Protein AF-A0A2V5LRL8-F1 (afdb_monomer_lite)

Sequence (124 aa):
MKSLVIRSIALTLLLPLVIVAAAPANKRKVKVTYYGYPGDPHATRNTRLGLGDHNNILNKDSVAVSSDLNGVFPFGSRVVINGSFLGFRHDTTDPKWRNTVAVYDPDGQWKEDFDGYIDATPKK

pLDDT: mean 71.57, std 18.63, range [38.69, 94.81]

Radius of gyration: 25.46 Å; chains: 1; bounding box: 66×51×74 Å

Structure (mmCIF, N/CA/C/O backbone):
data_AF-A0A2V5LRL8-F1
#
_entry.id   AF-A0A2V5LRL8-F1
#
loop_
_atom_site.group_PDB
_atom_site.id
_atom_site.type_symbol
_atom_site.label_atom_id
_atom_site.label_alt_id
_atom_site.label_comp_id
_atom_site.label_asym_id
_atom_site.label_entity_id
_atom_site.label_seq_id
_atom_site.pdbx_PDB_ins_code
_atom_site.Cartn_x
_atom_site.Cartn_y
_atom_site.Cartn_z
_atom_site.occupancy
_atom_site.B_iso_or_equiv
_atom_site.auth_seq_id
_atom_site.auth_comp_id
_atom_site.auth_asym_id
_atom_site.auth_atom_id
_atom_site.pdbx_PDB_model_num
ATOM 1 N N . MET A 1 1 ? -49.424 -37.929 57.224 1.00 41.41 1 MET A N 1
ATOM 2 C CA . MET A 1 1 ? -48.433 -37.852 56.123 1.00 41.41 1 MET A CA 1
ATOM 3 C C . MET A 1 1 ? -48.978 -36.813 55.142 1.00 41.41 1 MET A C 1
ATOM 5 O O . MET A 1 1 ? -50.067 -37.032 54.645 1.00 41.41 1 MET A O 1
ATOM 9 N N . LYS A 1 2 ? -48.536 -35.540 55.179 1.00 38.69 2 LYS A N 1
ATOM 10 C CA . LYS A 1 2 ? -47.487 -34.929 54.314 1.00 38.69 2 LYS A CA 1
ATOM 11 C C . LYS A 1 2 ? -47.619 -35.428 52.853 1.00 38.69 2 LYS A C 1
ATOM 13 O O . LYS A 1 2 ? -47.487 -36.625 52.670 1.00 38.69 2 LYS A O 1
ATOM 18 N N . SER A 1 3 ? -47.861 -34.637 51.806 1.00 40.00 3 SER A N 1
ATOM 19 C CA . SER A 1 3 ? -47.559 -33.223 51.568 1.00 40.00 3 SER A CA 1
ATOM 20 C C . SER A 1 3 ? -48.526 -32.560 50.569 1.00 40.00 3 SER A C 1
ATOM 22 O O . SER A 1 3 ? -49.093 -33.184 49.678 1.00 40.00 3 SER A O 1
ATOM 24 N N . LEU A 1 4 ? -48.650 -31.248 50.749 1.00 48.81 4 LEU A N 1
ATOM 25 C CA . LEU A 1 4 ? -49.148 -30.237 49.826 1.00 48.81 4 LEU A CA 1
ATOM 26 C C . LEU A 1 4 ? -47.999 -29.908 48.853 1.00 48.81 4 LEU A C 1
ATOM 28 O O . LEU A 1 4 ? -46.922 -29.545 49.329 1.00 48.81 4 LEU A O 1
ATOM 32 N N . VAL A 1 5 ? -48.184 -30.023 47.533 1.00 44.78 5 VAL A N 1
ATOM 33 C CA . VAL A 1 5 ? -47.189 -29.534 46.559 1.00 44.78 5 VAL A CA 1
ATOM 34 C C . VAL A 1 5 ? -47.711 -28.271 45.891 1.00 44.78 5 VAL A C 1
ATOM 36 O O . VAL A 1 5 ? -48.722 -28.247 45.194 1.00 44.78 5 VAL A O 1
ATOM 39 N N . ILE A 1 6 ? -46.987 -27.205 46.201 1.00 47.84 6 ILE A N 1
ATOM 40 C CA . ILE A 1 6 ? -47.161 -25.818 45.808 1.00 47.84 6 ILE A CA 1
ATOM 41 C C . ILE A 1 6 ? -46.500 -25.599 44.438 1.00 47.84 6 ILE A C 1
ATOM 43 O O . ILE A 1 6 ? -45.347 -25.959 44.245 1.00 47.84 6 ILE A O 1
ATOM 47 N N . ARG A 1 7 ? -47.269 -24.976 43.537 1.00 49.31 7 ARG A N 1
ATOM 48 C CA . ARG A 1 7 ? -46.920 -23.974 42.506 1.00 49.31 7 ARG A CA 1
ATOM 49 C C . ARG A 1 7 ? -45.567 -24.084 41.785 1.00 49.31 7 ARG A C 1
ATOM 51 O O . ARG A 1 7 ? -44.506 -23.932 42.376 1.00 49.31 7 ARG A O 1
ATOM 58 N N . SER A 1 8 ? -45.619 -24.053 40.456 1.00 44.34 8 SER A N 1
ATOM 59 C CA . SER A 1 8 ? -44.588 -23.394 39.645 1.00 44.34 8 SER A CA 1
ATOM 60 C C . SER A 1 8 ? -45.255 -22.703 38.458 1.00 44.34 8 SER A C 1
ATOM 62 O O . SER A 1 8 ? -45.739 -23.337 37.527 1.00 44.34 8 SER A O 1
ATOM 64 N N . ILE A 1 9 ? -45.348 -21.379 38.567 1.00 48.44 9 ILE A N 1
ATOM 65 C CA . ILE A 1 9 ? -45.795 -20.457 37.526 1.00 48.44 9 ILE A CA 1
ATOM 66 C C . ILE A 1 9 ? -44.645 -20.360 36.523 1.00 48.44 9 ILE A C 1
ATOM 68 O O . ILE A 1 9 ? -43.616 -19.760 36.822 1.00 48.44 9 ILE A O 1
ATOM 72 N N . ALA A 1 10 ? -44.800 -20.959 35.345 1.00 45.88 10 ALA A N 1
ATOM 73 C CA . ALA A 1 10 ? -43.885 -20.734 34.234 1.00 45.88 10 ALA A CA 1
ATOM 74 C C . ALA A 1 10 ? -44.279 -19.425 33.532 1.00 45.88 10 ALA A C 1
ATOM 76 O O . ALA A 1 10 ? -44.975 -19.429 32.520 1.00 45.88 10 ALA A O 1
ATOM 77 N N . LEU A 1 11 ? -43.873 -18.288 34.104 1.00 44.16 11 LEU A N 1
ATOM 78 C CA . LEU A 1 11 ? -43.955 -16.991 33.437 1.00 44.16 11 LEU A CA 1
ATOM 79 C C . LEU A 1 11 ? -42.767 -16.882 32.472 1.00 44.16 11 LEU A C 1
ATOM 81 O O . LEU A 1 11 ? -41.668 -16.495 32.859 1.00 44.16 11 LEU A O 1
ATOM 85 N N . THR A 1 12 ? -42.966 -17.281 31.219 1.00 56.81 12 THR A N 1
ATOM 86 C CA . THR A 1 12 ? -41.975 -17.099 30.153 1.00 56.81 12 THR A CA 1
ATOM 87 C C . THR A 1 12 ? -42.021 -15.640 29.695 1.00 56.81 12 THR A C 1
ATOM 89 O O . THR A 1 12 ? -42.880 -15.247 28.910 1.00 56.81 12 THR A O 1
ATOM 92 N N . LEU A 1 13 ? -41.115 -14.807 30.219 1.00 48.53 13 LEU A N 1
ATOM 93 C CA . LEU A 1 13 ? -40.862 -13.471 29.676 1.00 48.53 13 LEU A CA 1
ATOM 94 C C . LEU A 1 13 ? -40.264 -13.616 28.266 1.00 48.53 13 LEU A C 1
ATOM 96 O O . LEU A 1 13 ? -39.086 -13.940 28.117 1.00 48.53 13 LEU A O 1
ATOM 100 N N . LEU A 1 14 ? -41.062 -13.353 27.230 1.00 48.72 14 LEU A N 1
ATOM 101 C CA . LEU A 1 14 ? -40.541 -13.036 25.901 1.00 48.72 14 LEU A CA 1
ATOM 102 C C . LEU A 1 14 ? -39.976 -11.609 25.936 1.00 48.72 14 LEU A C 1
ATOM 104 O O . LEU A 1 14 ? -40.720 -10.633 25.865 1.00 48.72 14 LEU A O 1
ATOM 108 N N . LEU A 1 15 ? -38.654 -11.487 26.045 1.00 51.84 15 LEU A N 1
ATOM 109 C CA . LEU A 1 15 ? -37.949 -10.251 25.708 1.00 51.84 15 LEU A CA 1
ATOM 110 C C . LEU A 1 15 ? -37.783 -10.193 24.179 1.00 51.84 15 LEU A C 1
ATOM 112 O O . LEU A 1 15 ? -37.157 -11.098 23.621 1.00 51.84 15 LEU A O 1
ATOM 116 N N . PRO A 1 16 ? -38.264 -9.154 23.473 1.00 54.78 16 PRO A N 1
ATOM 117 C CA . PRO A 1 16 ? -37.834 -8.927 22.105 1.00 54.78 16 PRO A CA 1
ATOM 118 C C . PRO A 1 16 ? -36.406 -8.372 22.148 1.00 54.78 16 PRO A C 1
ATOM 120 O O . PRO A 1 16 ? -36.172 -7.223 22.524 1.00 54.78 16 PRO A O 1
ATOM 123 N N . LEU A 1 17 ? -35.436 -9.209 21.782 1.00 50.28 17 LEU A N 1
ATOM 124 C CA . LEU A 1 17 ? -34.059 -8.793 21.550 1.00 50.28 17 LEU A CA 1
ATOM 125 C C . LEU A 1 17 ? -34.028 -7.949 20.267 1.00 50.28 17 LEU A C 1
ATOM 127 O O . LEU A 1 17 ? -33.847 -8.466 19.167 1.00 50.28 17 LEU A O 1
ATOM 131 N N . VAL A 1 18 ? -34.254 -6.642 20.395 1.00 53.25 18 VAL A N 1
ATOM 132 C CA . VAL A 1 18 ? -34.042 -5.699 19.295 1.00 53.25 18 VAL A CA 1
ATOM 133 C C . VAL A 1 18 ? -32.534 -5.545 19.116 1.00 53.25 18 VAL A C 1
ATOM 135 O O . VAL A 1 18 ? -31.889 -4.727 19.768 1.00 53.25 18 VAL A O 1
ATOM 138 N N . ILE A 1 19 ? -31.956 -6.365 18.240 1.00 56.34 19 ILE A N 1
ATOM 139 C CA . ILE A 1 19 ? -30.596 -6.161 17.747 1.00 56.34 19 ILE A CA 1
ATOM 140 C C . ILE A 1 19 ? -30.667 -4.983 16.774 1.00 56.34 19 ILE A C 1
ATOM 142 O O . ILE A 1 19 ? -30.920 -5.151 15.583 1.00 56.34 19 ILE A O 1
ATOM 146 N N . VAL A 1 20 ? -30.473 -3.766 17.283 1.00 52.81 20 VAL A N 1
ATOM 147 C CA . VAL A 1 20 ? -30.149 -2.625 16.425 1.00 52.81 20 VAL A CA 1
ATOM 148 C C . VAL A 1 20 ? -28.742 -2.881 15.897 1.00 52.81 20 VAL A C 1
ATOM 150 O O . VAL A 1 20 ? -27.752 -2.627 16.581 1.00 52.81 20 VAL A O 1
ATOM 153 N N . ALA A 1 21 ? -28.643 -3.441 14.693 1.00 51.50 21 ALA A N 1
ATOM 154 C CA . ALA A 1 21 ? -27.387 -3.528 13.965 1.00 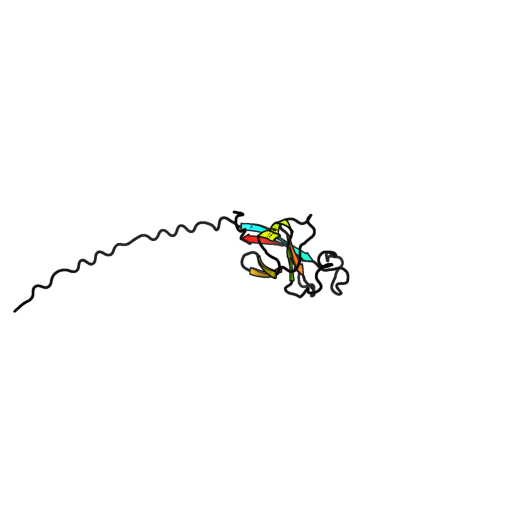51.50 21 ALA A CA 1
ATOM 155 C C . ALA A 1 21 ? -26.961 -2.103 13.579 1.00 51.50 21 ALA A C 1
ATOM 157 O O . ALA A 1 21 ? -27.326 -1.589 12.523 1.00 51.50 21 ALA A O 1
ATOM 158 N N . ALA A 1 22 ? -26.236 -1.431 14.475 1.00 50.91 22 ALA A N 1
ATOM 159 C CA . ALA A 1 22 ? -25.583 -0.170 14.167 1.00 50.91 22 ALA A CA 1
ATOM 160 C C . ALA A 1 22 ? -24.613 -0.405 12.997 1.00 50.91 22 ALA A C 1
ATOM 162 O O . ALA A 1 22 ? -23.754 -1.286 13.066 1.00 50.91 22 ALA A O 1
ATOM 163 N N . ALA A 1 23 ? -24.759 0.360 11.912 1.00 50.72 23 ALA A N 1
ATOM 164 C CA . ALA A 1 23 ? -23.791 0.351 10.819 1.00 50.72 23 ALA A CA 1
ATOM 165 C C . ALA A 1 23 ? -22.383 0.621 11.392 1.00 50.72 23 ALA A C 1
ATOM 167 O O . ALA A 1 23 ? -22.255 1.501 12.249 1.00 50.72 23 ALA A O 1
ATOM 168 N N . PRO A 1 24 ? -21.323 -0.099 10.970 1.00 52.09 24 PRO A N 1
ATOM 169 C CA . PRO A 1 24 ? -19.989 0.111 11.523 1.00 52.09 24 PRO A CA 1
ATOM 170 C C . PRO A 1 24 ? -19.500 1.505 11.110 1.00 52.09 24 PRO A C 1
ATOM 172 O O . PRO A 1 24 ? -19.084 1.732 9.975 1.00 52.09 24 PRO A O 1
ATOM 175 N N . ALA A 1 25 ? -19.607 2.461 12.030 1.00 61.00 25 ALA A N 1
ATOM 176 C CA . ALA A 1 25 ? -19.534 3.895 11.763 1.00 61.00 25 ALA A CA 1
ATOM 177 C C . ALA A 1 25 ? -18.105 4.448 11.608 1.00 61.00 25 ALA A C 1
ATOM 179 O O . ALA A 1 25 ? -17.847 5.586 11.986 1.00 61.00 25 ALA A O 1
ATOM 180 N N . ASN A 1 26 ? -17.151 3.679 11.073 1.00 74.38 26 ASN A N 1
ATOM 181 C CA . ASN A 1 26 ? -15.788 4.195 10.920 1.00 74.38 26 ASN A CA 1
ATOM 182 C C . ASN A 1 26 ? -15.000 3.571 9.766 1.00 74.38 26 ASN A C 1
ATOM 184 O O . ASN A 1 26 ? -13.860 3.147 9.929 1.00 74.38 26 ASN A O 1
ATOM 188 N N . LYS A 1 27 ? -15.603 3.496 8.575 1.00 85.25 27 LYS A N 1
ATOM 189 C CA . LYS A 1 27 ? -14.876 3.075 7.371 1.00 85.25 27 LYS A CA 1
ATOM 190 C C . LYS A 1 27 ? -14.270 4.272 6.646 1.00 85.25 27 LYS A C 1
ATOM 192 O O . LYS A 1 27 ? -14.973 5.225 6.317 1.00 85.25 27 LYS A O 1
ATOM 197 N N . ARG A 1 28 ? -12.972 4.206 6.350 1.00 90.94 28 ARG A N 1
ATOM 198 C CA . ARG A 1 28 ? -12.240 5.201 5.552 1.00 90.94 28 ARG A CA 1
ATOM 199 C C . ARG A 1 28 ? -11.940 4.630 4.174 1.00 90.94 28 ARG A C 1
ATOM 201 O O . ARG A 1 28 ? -11.407 3.530 4.065 1.00 90.94 28 ARG A O 1
ATOM 208 N N . LYS A 1 29 ? -12.282 5.385 3.129 1.00 94.25 29 LYS A N 1
ATOM 209 C CA . LYS A 1 29 ? -11.974 5.019 1.743 1.00 94.25 29 LYS A CA 1
ATOM 210 C C . LYS A 1 29 ? -10.475 5.182 1.478 1.00 94.25 29 LYS A C 1
ATOM 212 O O . LYS A 1 29 ? -9.896 6.204 1.851 1.00 94.25 29 LYS A O 1
ATOM 217 N N . VAL A 1 30 ? -9.874 4.198 0.820 1.00 94.12 30 VAL A N 1
ATOM 218 C CA . VAL A 1 30 ? -8.481 4.201 0.364 1.00 94.12 30 VAL A CA 1
ATOM 219 C C . VAL A 1 30 ? -8.391 3.770 -1.092 1.00 94.12 30 VAL A C 1
ATOM 221 O O . VAL A 1 30 ? -9.219 2.995 -1.562 1.00 94.12 30 VAL A O 1
ATOM 224 N N . LYS A 1 31 ? -7.368 4.251 -1.791 1.00 93.50 31 LYS A N 1
ATOM 225 C CA . LYS A 1 31 ? -6.980 3.755 -3.105 1.00 93.50 31 LYS A CA 1
ATOM 226 C C . LYS A 1 31 ? -5.928 2.664 -2.933 1.00 93.50 31 LYS A C 1
ATOM 228 O O . LYS A 1 31 ? -4.901 2.895 -2.294 1.00 93.50 31 LYS A O 1
ATOM 233 N N . VAL A 1 32 ? -6.174 1.500 -3.518 1.00 91.56 32 VAL A N 1
ATOM 234 C CA . VAL A 1 32 ? -5.216 0.401 -3.598 1.00 91.56 32 VAL A CA 1
ATOM 235 C C . VAL A 1 32 ? -4.555 0.420 -4.971 1.00 91.56 32 VAL A C 1
ATOM 237 O O . VAL A 1 32 ? -5.221 0.521 -6.000 1.00 91.56 32 VAL A O 1
ATOM 240 N N . THR A 1 33 ? -3.231 0.380 -4.975 1.00 88.81 33 THR A N 1
ATOM 241 C CA . THR A 1 33 ? -2.383 0.414 -6.170 1.00 88.81 33 THR A CA 1
ATOM 242 C C . THR A 1 33 ? -1.232 -0.574 -5.990 1.00 88.81 33 THR A C 1
ATOM 244 O O . THR A 1 33 ? -1.153 -1.255 -4.966 1.00 88.81 33 THR A O 1
ATOM 247 N N . TYR A 1 34 ? -0.319 -0.635 -6.950 1.00 83.38 34 TYR A N 1
ATOM 248 C CA . TYR A 1 34 ? 0.897 -1.440 -6.869 1.00 83.38 34 TYR A CA 1
ATOM 249 C C . TYR A 1 34 ? 2.142 -0.565 -7.049 1.00 83.38 34 TYR A C 1
ATOM 251 O O . TYR A 1 34 ? 2.071 0.539 -7.604 1.00 83.38 34 TYR A O 1
ATOM 259 N N . TYR A 1 35 ? 3.284 -1.028 -6.544 1.00 70.69 35 TYR A N 1
ATOM 260 C CA . TYR A 1 35 ? 4.563 -0.333 -6.685 1.00 70.69 35 TYR A CA 1
ATOM 261 C C . TYR A 1 35 ? 5.747 -1.296 -6.799 1.00 70.69 35 TYR A C 1
ATOM 263 O O . TYR A 1 35 ? 5.630 -2.477 -6.489 1.00 70.69 35 TYR A O 1
ATOM 271 N N . GLY A 1 36 ? 6.889 -0.751 -7.221 1.00 61.59 36 GLY A N 1
ATOM 272 C CA . GLY A 1 36 ? 8.193 -1.417 -7.191 1.00 61.59 36 GLY A CA 1
ATOM 273 C C . GLY A 1 36 ? 9.281 -0.425 -6.776 1.00 61.59 36 GLY A C 1
ATOM 274 O O . GLY A 1 36 ? 8.997 0.740 -6.484 1.00 61.59 36 GLY A O 1
ATOM 275 N N . TYR A 1 37 ? 10.532 -0.864 -6.730 1.00 54.88 37 TYR A N 1
ATOM 276 C CA . TYR A 1 37 ? 11.664 -0.049 -6.275 1.00 54.88 37 TYR A CA 1
ATOM 277 C C . TYR A 1 37 ? 12.734 0.109 -7.371 1.00 54.88 37 TYR A C 1
ATOM 279 O O . TYR A 1 37 ? 12.814 -0.714 -8.281 1.00 54.88 37 TYR A O 1
ATOM 287 N N . PRO A 1 38 ? 13.560 1.169 -7.342 1.00 47.06 38 PRO A N 1
ATOM 288 C CA . PRO A 1 38 ? 14.703 1.323 -8.239 1.00 47.06 38 PRO A CA 1
ATOM 289 C C . PRO A 1 38 ? 15.635 0.100 -8.185 1.00 47.06 38 PRO A C 1
ATOM 291 O O . PRO A 1 38 ? 16.179 -0.230 -7.138 1.00 47.06 38 PRO A O 1
ATOM 294 N N . GLY A 1 39 ? 15.817 -0.583 -9.320 1.00 49.53 39 GLY A N 1
ATOM 295 C CA . GLY A 1 39 ? 16.597 -1.828 -9.404 1.00 49.53 39 GLY A CA 1
ATOM 296 C C . GLY A 1 39 ? 15.782 -3.119 -9.253 1.00 49.53 39 GLY A C 1
ATOM 297 O O . GLY A 1 39 ? 16.362 -4.200 -9.294 1.00 49.53 39 GLY A O 1
ATOM 298 N N . ASP A 1 40 ? 14.459 -3.027 -9.114 1.00 56.47 40 ASP A N 1
ATOM 299 C CA . ASP A 1 40 ? 13.551 -4.174 -9.162 1.00 56.47 40 ASP A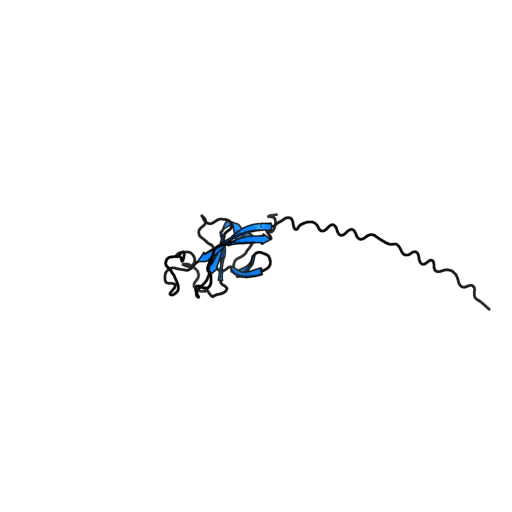 CA 1
ATOM 300 C C . ASP A 1 40 ? 13.612 -4.848 -10.553 1.00 56.47 40 ASP A C 1
ATOM 302 O O . ASP A 1 40 ? 13.279 -4.203 -11.557 1.00 56.47 40 ASP A O 1
ATOM 306 N N . PRO A 1 41 ? 14.041 -6.127 -10.651 1.00 53.78 41 PRO A N 1
ATOM 307 C CA . PRO A 1 41 ? 14.164 -6.832 -11.929 1.00 53.78 41 PRO A CA 1
ATOM 308 C C . PRO A 1 41 ? 12.809 -7.094 -12.605 1.00 53.78 41 PRO A C 1
ATOM 310 O O . PRO A 1 41 ? 12.776 -7.472 -13.776 1.00 53.78 41 PRO A O 1
ATOM 313 N N . HIS A 1 42 ? 11.704 -6.871 -11.892 1.00 54.19 42 HIS A N 1
ATOM 314 C CA . HIS A 1 42 ? 10.337 -7.037 -12.370 1.00 54.19 42 HIS A CA 1
ATOM 315 C C . HIS A 1 42 ? 9.618 -5.699 -12.599 1.00 54.19 42 HIS A C 1
ATOM 317 O O . HIS A 1 42 ? 8.446 -5.671 -12.987 1.00 54.19 42 HIS A O 1
ATOM 323 N N . ALA A 1 43 ? 10.318 -4.573 -12.429 1.00 55.84 43 ALA A N 1
ATOM 324 C CA . ALA A 1 43 ? 9.783 -3.265 -12.754 1.00 55.84 43 ALA A CA 1
ATOM 325 C C . ALA A 1 43 ? 9.419 -3.150 -14.241 1.00 55.84 43 ALA A C 1
ATOM 327 O O . ALA A 1 43 ? 10.238 -3.333 -15.142 1.00 55.84 43 ALA A O 1
ATOM 328 N N . THR A 1 44 ? 8.177 -2.760 -14.504 1.00 52.66 44 THR A N 1
ATOM 329 C CA . THR A 1 44 ? 7.696 -2.396 -15.837 1.00 52.66 44 THR A CA 1
ATOM 330 C C . THR A 1 44 ? 7.670 -0.875 -15.991 1.00 52.66 44 THR A C 1
ATOM 332 O O . THR A 1 44 ? 7.784 -0.131 -15.018 1.00 52.66 44 THR A O 1
ATOM 335 N N . ARG A 1 45 ? 7.407 -0.378 -17.207 1.00 45.72 45 ARG A N 1
ATOM 336 C CA . ARG A 1 45 ? 7.194 1.065 -17.451 1.00 45.72 45 ARG A CA 1
ATOM 337 C C . ARG A 1 45 ? 6.043 1.685 -16.638 1.00 45.72 45 ARG A C 1
ATOM 339 O O . ARG A 1 45 ? 5.960 2.904 -16.557 1.00 45.72 45 ARG A O 1
ATOM 346 N N . ASN A 1 46 ? 5.148 0.861 -16.085 1.00 43.25 46 ASN A N 1
ATOM 347 C CA . ASN A 1 46 ? 4.026 1.302 -15.253 1.00 43.25 46 ASN A CA 1
ATOM 348 C C . ASN A 1 46 ? 4.335 1.213 -13.747 1.00 43.25 46 ASN A C 1
ATOM 350 O O . ASN A 1 46 ? 3.568 1.723 -12.930 1.00 43.25 46 ASN A O 1
ATOM 354 N N . THR A 1 47 ? 5.450 0.581 -13.374 1.00 47.91 47 THR A N 1
ATOM 355 C CA . THR A 1 47 ? 5.881 0.420 -11.987 1.00 47.91 47 THR A CA 1
ATOM 356 C C . THR A 1 47 ? 6.381 1.759 -11.448 1.00 47.91 47 THR A C 1
ATOM 358 O O . THR A 1 47 ? 7.291 2.375 -12.002 1.00 47.91 47 THR A O 1
ATOM 361 N N . ARG A 1 48 ? 5.783 2.241 -10.352 1.00 53.66 48 ARG A N 1
ATOM 362 C CA . ARG A 1 48 ? 6.199 3.489 -9.695 1.00 53.66 48 ARG A CA 1
ATOM 363 C C . ARG A 1 48 ? 7.440 3.244 -8.843 1.00 53.66 48 ARG A C 1
ATOM 365 O O . ARG A 1 48 ? 7.318 2.833 -7.695 1.00 53.66 48 ARG A O 1
ATOM 372 N N . LEU A 1 49 ? 8.607 3.491 -9.431 1.00 51.03 49 LEU A N 1
ATOM 373 C CA . LEU A 1 49 ? 9.916 3.374 -8.788 1.00 51.03 49 LEU A CA 1
ATOM 374 C C . LEU A 1 49 ? 10.138 4.526 -7.790 1.00 51.03 49 LEU A C 1
ATOM 376 O O . LEU A 1 49 ? 9.812 5.674 -8.091 1.00 51.03 49 LEU A O 1
ATOM 380 N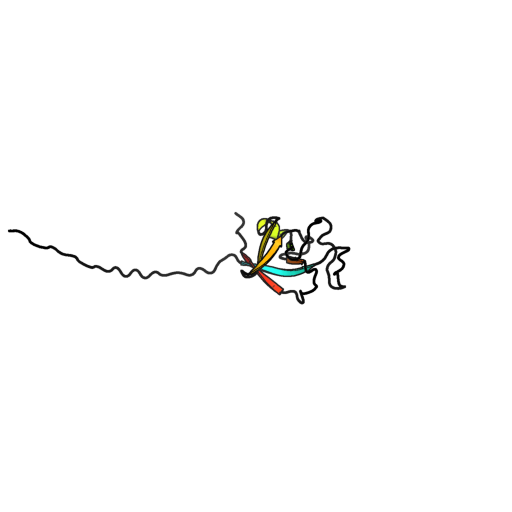 N . GLY A 1 50 ? 10.688 4.216 -6.614 1.00 48.91 50 GLY A N 1
ATOM 381 C CA . GLY A 1 50 ? 11.101 5.190 -5.585 1.00 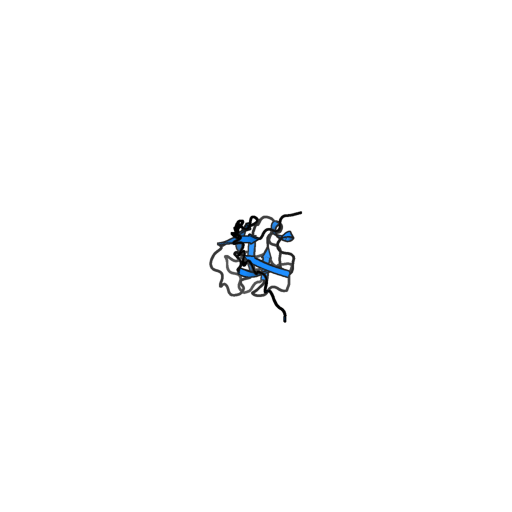48.91 50 GLY A CA 1
ATOM 382 C C . GLY A 1 50 ? 10.383 5.066 -4.235 1.00 48.91 50 GLY A C 1
ATOM 383 O O . GLY A 1 50 ? 10.441 5.985 -3.425 1.00 48.91 50 GLY A O 1
ATOM 384 N N . LEU A 1 51 ? 9.667 3.960 -3.994 1.00 51.88 51 LEU A N 1
ATOM 385 C CA . LEU A 1 51 ? 8.886 3.729 -2.767 1.00 51.88 51 LEU A CA 1
ATOM 386 C C . LEU A 1 51 ? 9.466 2.630 -1.853 1.00 51.88 51 LEU A C 1
ATOM 388 O O . LEU A 1 51 ? 8.788 2.244 -0.911 1.00 51.88 51 LEU A O 1
ATOM 392 N N . GLY A 1 52 ? 10.672 2.118 -2.146 1.00 49.59 52 GLY A N 1
ATOM 393 C CA . GLY A 1 52 ? 11.329 1.030 -1.398 1.00 49.59 52 GLY A CA 1
ATOM 394 C C . GLY A 1 52 ? 12.806 1.268 -1.057 1.00 49.59 52 GLY A C 1
ATOM 395 O O . GLY A 1 52 ? 13.450 0.386 -0.498 1.00 49.59 52 GLY A O 1
ATOM 396 N N . ASP A 1 53 ? 13.351 2.451 -1.372 1.00 45.47 53 ASP A N 1
ATOM 397 C CA . ASP A 1 53 ? 14.799 2.740 -1.311 1.00 45.47 53 ASP A CA 1
ATOM 398 C C . ASP A 1 53 ? 15.416 2.660 0.095 1.00 45.47 53 ASP A C 1
ATOM 400 O O . ASP A 1 53 ? 16.636 2.700 0.240 1.00 45.47 53 ASP A O 1
ATOM 404 N N . HIS A 1 54 ? 14.594 2.535 1.140 1.00 51.03 54 HIS A N 1
ATOM 405 C CA . HIS A 1 54 ? 15.053 2.508 2.528 1.00 51.03 54 HIS A CA 1
ATOM 406 C C . HIS A 1 54 ? 14.757 1.189 3.264 1.00 51.03 54 HIS A C 1
ATOM 408 O O . HIS A 1 54 ? 15.115 1.085 4.438 1.00 51.03 54 HIS A O 1
ATOM 414 N N . ASN A 1 55 ? 14.149 0.175 2.621 1.00 51.31 55 ASN A N 1
ATOM 415 C CA . ASN A 1 55 ? 13.827 -1.105 3.269 1.00 51.31 55 ASN A CA 1
ATOM 416 C C . ASN A 1 55 ? 14.286 -2.331 2.461 1.00 51.31 55 ASN A C 1
ATOM 418 O O . ASN A 1 55 ? 13.640 -2.769 1.516 1.00 51.31 55 ASN A O 1
ATOM 422 N N . ASN A 1 56 ? 15.381 -2.952 2.908 1.00 51.28 56 ASN A N 1
ATOM 423 C CA . ASN A 1 56 ? 16.042 -4.089 2.247 1.00 51.28 56 ASN A CA 1
ATOM 424 C C . ASN A 1 56 ? 15.307 -5.446 2.373 1.00 51.28 56 ASN A C 1
ATOM 426 O O . ASN A 1 56 ? 15.897 -6.482 2.074 1.00 51.28 56 ASN A O 1
ATOM 430 N N . ILE A 1 57 ? 14.055 -5.489 2.848 1.00 60.94 57 ILE A N 1
ATOM 431 C CA . ILE A 1 57 ? 13.303 -6.743 3.061 1.00 60.94 57 ILE A CA 1
ATOM 432 C C . ILE A 1 57 ? 11.873 -6.599 2.525 1.00 60.94 57 ILE A C 1
ATOM 434 O O . ILE A 1 57 ? 10.891 -6.653 3.272 1.00 60.94 57 ILE A O 1
ATOM 438 N N . LEU A 1 58 ? 11.754 -6.381 1.215 1.00 72.38 58 LEU A N 1
ATOM 439 C CA . LEU A 1 58 ? 10.484 -6.531 0.508 1.00 72.38 58 LEU A CA 1
ATOM 440 C C . LEU A 1 58 ? 10.321 -7.985 0.047 1.00 72.38 58 LEU A C 1
ATOM 442 O O . LEU A 1 58 ? 11.259 -8.630 -0.417 1.00 72.38 58 LEU A O 1
ATOM 446 N N . ASN A 1 59 ? 9.113 -8.509 0.202 1.00 77.44 59 ASN A N 1
ATOM 447 C CA . ASN A 1 59 ? 8.674 -9.823 -0.263 1.00 77.44 59 ASN A CA 1
ATOM 448 C C . ASN A 1 59 ? 7.241 -9.710 -0.804 1.00 77.44 59 ASN A C 1
ATOM 450 O O . ASN A 1 59 ? 6.600 -8.682 -0.607 1.00 77.44 59 ASN A O 1
ATOM 454 N N . LYS A 1 60 ? 6.710 -10.763 -1.434 1.00 82.12 60 LYS A N 1
ATOM 455 C CA . LYS A 1 60 ? 5.367 -10.770 -2.052 1.00 82.12 60 LYS A CA 1
ATOM 456 C C . LYS A 1 60 ? 4.204 -10.321 -1.146 1.00 82.12 60 LYS A C 1
ATOM 458 O O . LYS A 1 60 ? 3.136 -10.011 -1.649 1.00 82.12 60 LYS A O 1
ATOM 463 N N . ASP A 1 61 ? 4.389 -10.319 0.175 1.00 87.81 61 ASP A N 1
ATOM 464 C CA . ASP A 1 61 ? 3.371 -9.902 1.142 1.00 87.81 61 ASP A CA 1
ATOM 465 C C . ASP A 1 61 ? 3.614 -8.466 1.647 1.00 87.81 61 ASP A C 1
ATOM 467 O O . ASP A 1 61 ? 2.990 -8.038 2.613 1.00 87.81 61 ASP A O 1
ATOM 471 N N . SER A 1 62 ? 4.535 -7.714 1.042 1.00 87.19 62 SER A N 1
ATOM 472 C CA . SER A 1 62 ? 4.911 -6.366 1.475 1.00 87.19 62 SER A CA 1
ATOM 473 C C . SER A 1 62 ? 3.980 -5.293 0.917 1.00 87.19 62 SER A C 1
ATOM 475 O O . SER A 1 62 ? 3.606 -5.293 -0.255 1.00 87.19 62 SER A O 1
ATOM 477 N N . VAL A 1 63 ? 3.625 -4.340 1.776 1.00 89.81 63 VAL A N 1
ATOM 478 C CA . VAL A 1 63 ? 2.728 -3.227 1.461 1.00 89.81 63 VAL A CA 1
ATOM 479 C C . VAL A 1 63 ? 3.327 -1.913 1.957 1.00 89.81 63 VAL A C 1
ATOM 481 O O . VAL A 1 63 ? 3.796 -1.817 3.093 1.00 89.81 63 VAL A O 1
ATOM 484 N N . ALA A 1 64 ? 3.250 -0.869 1.141 1.00 88.00 64 ALA A N 1
ATOM 485 C CA . ALA A 1 64 ? 3.502 0.506 1.549 1.00 88.00 64 ALA A CA 1
ATOM 486 C C . ALA A 1 64 ? 2.173 1.226 1.801 1.00 88.00 64 ALA A C 1
ATOM 488 O O . ALA A 1 64 ? 1.202 1.038 1.069 1.00 88.00 64 ALA A O 1
ATOM 489 N N . VAL A 1 65 ? 2.113 2.078 2.822 1.00 89.31 65 VAL A N 1
ATOM 490 C CA . VAL A 1 65 ? 0.920 2.898 3.097 1.00 89.31 65 VAL A CA 1
ATOM 491 C C . VAL A 1 65 ? 1.276 4.372 3.101 1.00 89.31 65 VAL A C 1
ATOM 493 O O . VAL A 1 65 ? 2.386 4.750 3.466 1.00 89.31 65 VAL A O 1
ATOM 496 N N . SER A 1 66 ? 0.341 5.231 2.726 1.00 89.06 66 SER A N 1
ATOM 497 C CA . SER A 1 66 ? 0.557 6.666 2.832 1.00 89.06 66 SER A CA 1
ATOM 498 C C . SER A 1 66 ? 0.692 7.132 4.279 1.00 89.06 66 SER A C 1
ATOM 500 O O . SER A 1 66 ? 0.122 6.554 5.206 1.00 89.06 66 SER A O 1
ATOM 502 N N . SER A 1 67 ? 1.450 8.209 4.488 1.00 86.44 67 SER A N 1
ATOM 503 C CA . SER A 1 67 ? 1.805 8.703 5.827 1.00 86.44 67 SER A CA 1
ATOM 504 C C . SER A 1 67 ? 0.594 9.068 6.698 1.00 86.44 67 SER A C 1
ATOM 506 O O . SER A 1 67 ? 0.627 8.930 7.922 1.00 86.44 67 SER A O 1
ATOM 508 N N . ASP A 1 68 ? -0.522 9.465 6.084 1.00 88.88 68 ASP A N 1
ATOM 509 C CA . ASP A 1 68 ? -1.800 9.749 6.743 1.00 88.88 68 ASP A CA 1
ATOM 510 C C . ASP A 1 68 ? -2.544 8.496 7.247 1.00 88.88 68 ASP A C 1
ATOM 512 O O . ASP A 1 68 ? -3.571 8.620 7.928 1.00 88.88 68 ASP A O 1
ATOM 516 N N . LEU A 1 69 ? -2.027 7.305 6.936 1.00 90.88 69 LEU A N 1
ATOM 517 C CA . LEU A 1 69 ? -2.483 6.008 7.434 1.00 90.88 69 LEU A CA 1
ATOM 518 C C . LEU A 1 69 ? -1.552 5.423 8.510 1.00 90.88 69 LEU A C 1
ATOM 520 O O . LEU A 1 69 ? -1.856 4.361 9.049 1.00 90.88 69 LEU A O 1
ATOM 524 N N . ASN A 1 70 ? -0.475 6.119 8.900 1.00 87.69 70 ASN A N 1
ATOM 525 C CA . ASN A 1 70 ? 0.503 5.610 9.871 1.00 87.69 70 ASN A CA 1
ATOM 526 C C . ASN A 1 70 ? -0.103 5.210 11.222 1.00 87.69 70 ASN A C 1
ATOM 528 O O . ASN A 1 70 ? 0.341 4.240 11.829 1.00 87.69 70 ASN A O 1
ATOM 532 N N . GLY A 1 71 ? -1.103 5.962 11.690 1.00 86.31 71 GLY A N 1
ATOM 533 C CA . GLY A 1 71 ? -1.812 5.667 12.939 1.00 86.31 71 GLY A CA 1
ATOM 534 C C . GLY A 1 71 ? -2.853 4.550 12.820 1.00 86.31 71 GLY A C 1
ATOM 535 O O . GLY A 1 71 ? -3.332 4.073 13.842 1.00 86.31 71 GLY A O 1
ATOM 536 N N . VAL A 1 72 ? -3.210 4.147 11.596 1.00 90.44 72 VAL A N 1
ATOM 537 C CA . VAL A 1 72 ? -4.150 3.044 11.334 1.00 90.44 72 VAL A CA 1
ATOM 538 C C . VAL A 1 72 ? -3.390 1.734 11.146 1.00 90.44 72 VAL A C 1
ATOM 540 O O . VAL A 1 72 ? -3.757 0.720 11.728 1.00 90.44 72 VAL A O 1
ATOM 543 N N . PHE A 1 73 ? -2.295 1.771 10.388 1.00 90.81 73 PHE A N 1
ATOM 544 C CA . PHE A 1 73 ? -1.437 0.619 10.136 1.00 90.81 73 PHE A CA 1
ATOM 545 C C . PHE A 1 73 ? -0.036 0.897 10.671 1.00 90.81 73 PHE A C 1
ATOM 547 O O . PHE A 1 73 ? 0.761 1.468 9.937 1.00 90.81 73 PHE A O 1
ATOM 554 N N . PRO A 1 74 ? 0.320 0.531 11.913 1.00 89.69 74 PRO A N 1
ATOM 555 C CA . PRO A 1 74 ? 1.701 0.608 12.395 1.00 89.69 74 PRO A CA 1
ATOM 556 C C . PRO A 1 74 ? 2.683 -0.176 11.508 1.00 89.69 74 PRO A C 1
ATOM 558 O O . PRO A 1 74 ? 2.282 -1.079 10.770 1.00 89.69 74 PRO A O 1
ATOM 561 N N . PHE A 1 75 ? 3.975 0.146 11.563 1.00 84.94 75 PHE A N 1
ATOM 562 C CA . PHE A 1 75 ? 4.995 -0.618 10.832 1.00 84.94 75 PHE A CA 1
ATOM 563 C C . PHE A 1 75 ? 4.954 -2.108 11.224 1.00 84.94 75 PHE A C 1
ATOM 565 O O . PHE A 1 75 ? 4.785 -2.429 12.399 1.00 84.94 75 PHE A O 1
ATOM 572 N N . GLY A 1 76 ? 5.044 -3.011 10.245 1.00 84.50 76 GLY A N 1
ATOM 573 C CA . GLY A 1 76 ? 4.907 -4.463 10.410 1.00 84.50 76 GLY A CA 1
ATOM 574 C C . GLY A 1 76 ? 3.472 -4.969 10.622 1.00 84.50 76 GLY A C 1
ATOM 575 O O . GLY A 1 76 ? 3.252 -6.176 10.704 1.00 84.50 76 GLY A O 1
ATOM 576 N N . SER A 1 77 ? 2.474 -4.083 10.722 1.00 91.62 77 SER A N 1
ATOM 577 C CA . SER A 1 77 ? 1.083 -4.493 10.954 1.00 91.62 77 SER A CA 1
ATOM 578 C C . SER A 1 77 ? 0.422 -5.090 9.710 1.00 91.62 77 SER A C 1
ATOM 580 O O . SER A 1 77 ? 0.831 -4.842 8.574 1.00 91.62 77 SER A O 1
ATOM 582 N N . ARG A 1 78 ? -0.641 -5.871 9.932 1.00 94.56 78 ARG A N 1
ATOM 583 C CA . ARG A 1 78 ? -1.485 -6.414 8.862 1.00 94.56 78 ARG A CA 1
ATOM 584 C C . ARG A 1 78 ? -2.289 -5.292 8.212 1.00 94.56 78 ARG A C 1
ATOM 586 O O . ARG A 1 78 ? -3.016 -4.576 8.897 1.00 94.56 78 ARG A O 1
ATOM 593 N N . VAL A 1 79 ? -2.231 -5.214 6.891 1.00 93.94 79 VAL A N 1
ATOM 594 C CA . VAL A 1 79 ? -3.074 -4.337 6.083 1.00 93.94 79 VAL A CA 1
ATOM 595 C C . VAL A 1 79 ? -4.274 -5.139 5.597 1.00 93.94 79 VAL A C 1
ATOM 597 O O . VAL A 1 79 ? -4.131 -6.147 4.902 1.00 93.94 79 VAL A O 1
ATOM 600 N N . VAL A 1 80 ? -5.467 -4.710 6.005 1.00 94.31 80 VAL A N 1
ATOM 601 C CA . VAL A 1 80 ? -6.739 -5.356 5.667 1.00 94.31 80 VAL A CA 1
ATOM 602 C C . VAL A 1 80 ? -7.618 -4.347 4.942 1.00 94.31 80 VAL A C 1
ATOM 604 O O . VAL A 1 80 ? -7.923 -3.288 5.488 1.00 94.31 80 VAL A O 1
ATOM 607 N N . ILE A 1 81 ? -8.027 -4.684 3.721 1.00 93.81 81 ILE A N 1
ATOM 608 C CA . ILE A 1 81 ? -8.891 -3.862 2.871 1.00 93.81 81 ILE A CA 1
ATOM 609 C C . ILE A 1 81 ? -10.178 -4.632 2.603 1.00 93.81 81 ILE A C 1
ATOM 611 O O . ILE A 1 81 ? -10.132 -5.795 2.212 1.00 93.81 81 ILE A O 1
ATOM 615 N N . ASN A 1 82 ? -11.339 -4.005 2.802 1.00 93.44 82 ASN A N 1
ATOM 616 C CA . ASN A 1 82 ? -12.648 -4.647 2.615 1.00 93.44 82 ASN A CA 1
ATOM 617 C C . ASN A 1 82 ? -12.791 -5.969 3.403 1.00 93.44 82 ASN A C 1
ATOM 619 O O . ASN A 1 82 ? -13.452 -6.900 2.953 1.00 93.44 82 ASN A O 1
ATOM 623 N N . GLY A 1 83 ? -12.141 -6.074 4.567 1.00 89.19 83 GLY A N 1
ATOM 624 C CA . GLY A 1 83 ? -12.107 -7.300 5.376 1.00 89.19 83 GLY A CA 1
ATOM 625 C C . GLY A 1 83 ? -11.157 -8.393 4.865 1.00 89.19 83 GLY A C 1
ATOM 626 O O . GLY A 1 83 ? -11.015 -9.419 5.523 1.00 89.19 83 GLY A O 1
ATOM 627 N N . SER A 1 84 ? -10.474 -8.177 3.738 1.00 92.94 84 SER A N 1
ATOM 628 C CA . SER A 1 84 ? -9.509 -9.114 3.155 1.00 92.94 84 SER A CA 1
ATOM 629 C C . SER A 1 84 ? -8.074 -8.704 3.469 1.00 92.94 84 SER A C 1
ATOM 631 O O . SER A 1 84 ? -7.720 -7.526 3.407 1.00 92.94 84 SER A O 1
ATOM 633 N N . 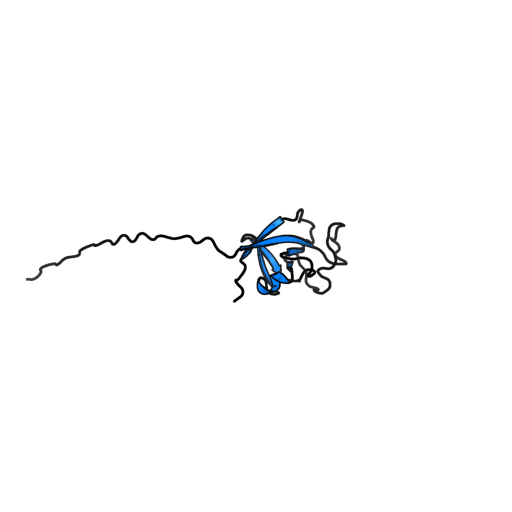PHE A 1 85 ? -7.237 -9.679 3.821 1.00 93.69 85 PHE A N 1
ATOM 634 C CA . PHE A 1 85 ? -5.812 -9.451 4.048 1.00 93.69 85 PHE A CA 1
ATOM 635 C C . PHE A 1 85 ? -5.106 -9.132 2.731 1.00 93.69 85 PHE A C 1
ATOM 637 O O . PHE A 1 85 ? -5.269 -9.864 1.759 1.00 93.69 85 PHE A O 1
ATOM 644 N N . LEU A 1 86 ? -4.320 -8.056 2.730 1.00 91.88 86 LEU A N 1
ATOM 645 C CA . LEU A 1 86 ? -3.576 -7.600 1.559 1.00 91.88 86 LEU A CA 1
ATOM 646 C C . LEU A 1 86 ? -2.061 -7.786 1.705 1.00 91.88 86 LEU A C 1
ATOM 648 O O . LEU A 1 86 ? -1.368 -7.938 0.709 1.00 91.88 86 LEU A O 1
ATOM 652 N N . GLY A 1 87 ? -1.547 -7.758 2.936 1.00 92.38 87 GLY A N 1
ATOM 653 C CA . GLY A 1 87 ? -0.120 -7.887 3.217 1.00 92.38 87 GLY A CA 1
ATOM 654 C C . GLY A 1 87 ? 0.279 -7.247 4.545 1.00 92.38 87 GLY A C 1
ATOM 655 O O . GLY A 1 87 ? -0.569 -6.859 5.354 1.00 92.38 87 GLY A O 1
ATOM 656 N N . PHE A 1 88 ? 1.579 -7.132 4.775 1.00 91.06 88 PHE A N 1
ATOM 657 C CA . PHE A 1 88 ? 2.186 -6.495 5.934 1.00 91.06 88 PHE A CA 1
ATOM 658 C C . PHE A 1 88 ? 2.768 -5.141 5.552 1.00 91.06 88 PHE A C 1
ATOM 660 O O . PHE A 1 88 ? 3.467 -5.006 4.547 1.00 91.06 88 PHE A O 1
ATOM 667 N N . ARG A 1 89 ? 2.508 -4.122 6.375 1.00 90.19 89 ARG A N 1
ATOM 668 C CA . ARG A 1 89 ? 3.079 -2.796 6.159 1.00 90.19 89 ARG A CA 1
ATOM 669 C C . ARG A 1 89 ? 4.592 -2.849 6.349 1.00 90.19 89 ARG A C 1
ATOM 671 O O . ARG A 1 89 ? 5.058 -2.979 7.477 1.00 90.19 89 ARG A O 1
ATOM 678 N N . HIS A 1 90 ? 5.340 -2.663 5.276 1.00 84.50 90 HIS A N 1
ATOM 679 C CA . HIS A 1 90 ? 6.800 -2.617 5.272 1.00 84.50 90 HIS A CA 1
ATOM 680 C C . HIS A 1 90 ? 7.337 -1.267 4.807 1.00 84.50 90 HIS A C 1
ATOM 682 O O . HIS A 1 90 ? 8.527 -1.031 4.934 1.00 84.50 90 HIS A O 1
ATOM 688 N N . ASP A 1 91 ? 6.501 -0.353 4.312 1.00 79.94 91 ASP A N 1
ATOM 689 C CA . ASP A 1 91 ? 6.989 0.966 3.912 1.00 79.94 91 ASP A CA 1
ATOM 690 C C . ASP A 1 91 ? 5.953 2.082 4.084 1.00 79.94 91 ASP A C 1
ATOM 692 O O . ASP A 1 91 ? 4.799 1.865 4.483 1.00 79.94 91 ASP A O 1
ATOM 696 N N . THR A 1 92 ? 6.397 3.304 3.805 1.00 82.38 92 THR A N 1
ATOM 697 C CA . THR A 1 92 ? 5.577 4.504 3.719 1.00 82.38 92 THR A CA 1
ATOM 698 C C . THR A 1 92 ? 5.694 5.100 2.323 1.00 82.38 92 THR A C 1
ATOM 700 O O . THR A 1 92 ? 6.794 5.352 1.844 1.00 82.38 92 THR A O 1
ATOM 703 N N . THR A 1 93 ? 4.565 5.363 1.664 1.00 76.44 93 THR A N 1
ATOM 704 C CA . THR A 1 93 ? 4.591 5.979 0.332 1.00 76.44 93 THR A CA 1
ATOM 705 C C . THR A 1 93 ? 4.993 7.458 0.400 1.00 76.44 93 THR A C 1
ATOM 707 O O . THR A 1 93 ? 4.898 8.086 1.457 1.00 76.44 93 THR A O 1
ATOM 710 N N . ASP A 1 94 ? 5.345 8.054 -0.747 1.00 74.25 94 ASP A N 1
ATOM 711 C CA . ASP A 1 94 ? 5.562 9.504 -0.870 1.00 74.25 94 ASP A CA 1
ATOM 712 C C . ASP A 1 94 ? 4.364 10.286 -0.263 1.00 74.25 94 ASP A C 1
ATOM 714 O O . ASP A 1 94 ? 3.208 9.949 -0.555 1.00 74.25 94 ASP A O 1
ATOM 718 N N . PRO A 1 95 ? 4.604 11.313 0.580 1.00 70.81 95 PRO A N 1
ATOM 719 C CA . PRO A 1 95 ? 3.558 12.062 1.283 1.00 70.81 95 PRO A CA 1
ATOM 720 C C . PRO A 1 95 ? 2.463 12.687 0.407 1.00 70.81 95 PRO A C 1
ATOM 722 O O . PRO A 1 95 ? 1.388 13.004 0.926 1.00 70.81 95 PRO A O 1
ATOM 725 N N . LYS A 1 96 ? 2.708 12.892 -0.897 1.00 78.38 96 LYS A N 1
ATOM 726 C CA . LYS A 1 96 ? 1.688 13.400 -1.833 1.00 78.38 96 LYS A CA 1
ATOM 727 C C . LYS A 1 96 ? 0.571 12.388 -2.102 1.00 78.38 96 LYS A C 1
ATOM 729 O O . LYS A 1 96 ? -0.536 12.775 -2.468 1.00 78.38 96 LYS A O 1
ATOM 734 N N . TRP A 1 97 ? 0.848 11.098 -1.917 1.00 78.31 97 TRP A N 1
ATOM 735 C CA . TRP A 1 97 ? -0.142 10.033 -2.013 1.00 78.31 97 TRP A CA 1
ATOM 736 C C . TRP A 1 97 ? -0.906 10.006 -0.698 1.00 78.31 97 TRP A C 1
ATOM 738 O O . TRP A 1 97 ? -0.324 9.755 0.349 1.00 78.31 97 TRP A O 1
ATOM 748 N N . ARG A 1 98 ? -2.199 10.326 -0.732 1.00 86.62 98 ARG A N 1
ATOM 749 C CA . ARG A 1 98 ? -3.082 10.331 0.443 1.00 86.62 98 ARG A CA 1
ATOM 750 C C . ARG A 1 98 ? -4.027 9.149 0.357 1.00 86.62 98 ARG A C 1
ATOM 752 O O . ARG A 1 98 ? -4.402 8.760 -0.748 1.00 86.62 98 ARG A O 1
ATOM 759 N N . ASN A 1 99 ? -4.432 8.598 1.499 1.00 91.12 99 ASN A N 1
ATOM 760 C CA . ASN A 1 99 ? -5.324 7.436 1.558 1.00 91.12 99 ASN A CA 1
ATOM 761 C C . ASN A 1 99 ? -4.897 6.297 0.610 1.00 91.12 99 ASN A C 1
ATOM 763 O O . ASN A 1 99 ? -5.747 5.716 -0.056 1.00 91.12 99 ASN A O 1
ATOM 767 N N . THR A 1 100 ? -3.600 6.030 0.470 1.00 91.69 100 THR A N 1
ATOM 768 C CA . THR A 1 100 ? -3.085 5.085 -0.527 1.00 91.69 100 THR A CA 1
ATOM 769 C C . THR A 1 100 ? -2.457 3.880 0.153 1.00 91.69 100 THR A C 1
ATOM 771 O O . THR A 1 100 ? -1.707 4.016 1.118 1.00 91.69 100 THR A O 1
ATOM 774 N N . VAL A 1 101 ? -2.758 2.700 -0.377 1.00 91.38 101 VAL A N 1
ATOM 775 C CA . VAL A 1 101 ? -2.134 1.428 -0.019 1.00 91.38 101 VAL A CA 1
ATOM 776 C C . VAL A 1 101 ? -1.528 0.856 -1.292 1.00 91.38 101 VAL A C 1
ATOM 778 O O . VAL A 1 101 ? -2.237 0.646 -2.270 1.00 91.38 101 VAL A O 1
ATOM 781 N N . ALA A 1 102 ? -0.218 0.658 -1.308 1.00 88.88 102 ALA A N 1
ATOM 782 C CA . ALA A 1 102 ? 0.506 0.166 -2.467 1.00 88.88 102 ALA A CA 1
ATOM 783 C C . ALA A 1 102 ? 1.048 -1.234 -2.169 1.00 88.88 102 ALA A C 1
ATOM 785 O O . ALA A 1 102 ? 1.777 -1.417 -1.198 1.00 88.88 102 ALA A O 1
ATOM 786 N N . VAL A 1 103 ? 0.673 -2.217 -2.981 1.00 89.00 103 VAL A N 1
ATOM 787 C CA . VAL A 1 103 ? 1.125 -3.608 -2.856 1.00 89.00 103 VAL A CA 1
ATOM 788 C C . VAL A 1 103 ? 2.410 -3.796 -3.652 1.00 89.00 103 VAL A C 1
ATOM 790 O O . VAL A 1 103 ? 2.514 -3.312 -4.781 1.00 89.00 103 VAL A O 1
ATOM 793 N N . TYR A 1 104 ? 3.389 -4.477 -3.064 1.00 83.38 104 TYR A N 1
ATOM 794 C CA . TYR A 1 104 ? 4.563 -4.917 -3.803 1.00 83.38 104 TYR A CA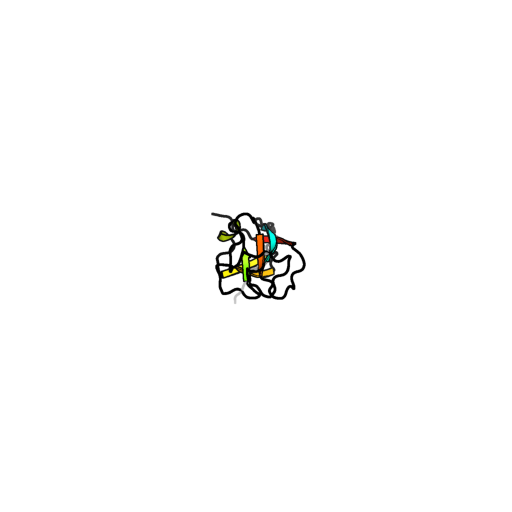 1
ATOM 795 C C . TYR A 1 104 ? 4.204 -6.157 -4.630 1.00 83.38 104 TYR A C 1
ATOM 797 O O . TYR A 1 104 ? 3.800 -7.178 -4.077 1.00 83.38 104 TYR A O 1
ATOM 805 N N . ASP A 1 105 ? 4.332 -6.055 -5.952 1.00 79.81 105 ASP A N 1
ATOM 806 C CA . ASP A 1 105 ? 3.923 -7.090 -6.908 1.00 79.81 105 ASP A CA 1
ATOM 807 C C . ASP A 1 105 ? 5.118 -7.545 -7.766 1.00 79.81 105 ASP A C 1
ATOM 809 O O . ASP A 1 105 ? 5.245 -7.133 -8.922 1.00 79.81 105 ASP A O 1
ATOM 813 N N . PRO A 1 106 ? 6.021 -8.378 -7.212 1.00 72.94 106 PRO A N 1
ATOM 814 C CA . PRO A 1 106 ? 7.218 -8.830 -7.922 1.00 72.94 106 PRO A CA 1
ATOM 815 C C . PRO A 1 106 ? 6.891 -9.720 -9.127 1.00 72.94 106 PRO A C 1
ATOM 817 O O . PRO A 1 106 ? 7.681 -9.813 -10.055 1.00 72.94 106 PRO A O 1
ATOM 820 N N . ASP A 1 107 ? 5.727 -10.368 -9.146 1.00 76.94 107 ASP A N 1
ATOM 821 C CA . ASP A 1 107 ? 5.344 -11.290 -10.219 1.00 76.94 107 ASP A CA 1
ATOM 822 C C . ASP A 1 107 ? 4.487 -10.612 -11.306 1.00 76.94 107 ASP A C 1
ATOM 824 O O . ASP A 1 107 ? 4.064 -11.260 -12.269 1.00 76.94 107 ASP A O 1
ATOM 828 N N . GLY A 1 108 ? 4.202 -9.311 -11.171 1.00 73.50 108 GLY A N 1
ATOM 829 C CA . GLY A 1 108 ? 3.397 -8.549 -12.129 1.00 73.50 108 GLY A CA 1
ATOM 830 C C . GLY A 1 108 ? 1.958 -9.063 -12.267 1.00 73.50 108 GLY A C 1
ATOM 831 O O . GLY A 1 108 ? 1.362 -8.971 -13.352 1.00 73.50 108 GLY A O 1
ATOM 832 N N . GLN A 1 109 ? 1.400 -9.674 -11.221 1.00 80.50 109 GLN A N 1
ATOM 833 C CA . GLN A 1 109 ? 0.047 -10.233 -11.228 1.00 80.50 109 GLN A CA 1
ATOM 834 C C . GLN A 1 109 ? -1.028 -9.151 -11.095 1.00 80.50 109 GLN A C 1
ATOM 836 O O . GLN A 1 109 ? -2.156 -9.346 -11.550 1.00 80.50 109 GLN A O 1
ATOM 841 N N . TRP A 1 110 ? -0.678 -7.994 -10.542 1.00 80.69 110 TRP A N 1
ATOM 842 C CA . TRP A 1 110 ? -1.567 -6.868 -10.325 1.00 80.69 110 TRP A CA 1
ATOM 843 C C . TRP A 1 110 ? -1.852 -6.135 -11.636 1.00 80.69 110 TRP A C 1
ATOM 845 O O . TRP A 1 110 ? -0.949 -5.657 -12.324 1.00 80.69 110 TRP A O 1
ATOM 855 N N . LYS A 1 111 ? -3.130 -6.058 -12.019 1.00 75.00 111 LYS A N 1
ATOM 856 C CA . LYS A 1 111 ? -3.531 -5.519 -13.331 1.00 75.00 111 LYS A CA 1
ATOM 857 C C . LYS A 1 111 ? -4.155 -4.133 -13.265 1.00 75.00 111 LYS A C 1
ATOM 859 O O . LYS A 1 111 ? -4.034 -3.380 -14.229 1.00 75.00 111 LYS A O 1
ATOM 864 N N . GLU A 1 112 ? -4.782 -3.779 -12.148 1.00 81.19 112 GLU A N 1
ATOM 865 C CA . GLU A 1 112 ? -5.552 -2.542 -12.037 1.00 81.19 112 GLU A CA 1
ATOM 866 C C . GLU A 1 112 ? -5.593 -1.986 -10.613 1.00 81.19 112 GLU A C 1
ATOM 868 O O . GLU A 1 112 ? -5.594 -2.723 -9.629 1.00 81.19 112 GLU A O 1
ATOM 873 N N . ASP A 1 113 ? -5.632 -0.660 -10.504 1.00 88.88 113 ASP A N 1
ATOM 874 C CA . ASP A 1 113 ? -5.910 0.022 -9.241 1.00 88.88 113 ASP A CA 1
ATOM 875 C C . ASP A 1 113 ? -7.392 -0.162 -8.866 1.00 88.88 113 ASP A C 1
ATOM 877 O O . ASP A 1 113 ? -8.256 -0.180 -9.743 1.00 88.88 113 ASP A O 1
ATOM 881 N N . PHE A 1 114 ? -7.711 -0.186 -7.571 1.00 91.50 114 PHE A N 1
ATOM 882 C CA . PHE A 1 114 ? -9.103 -0.198 -7.112 1.00 91.50 114 PHE A CA 1
ATOM 883 C C . PHE A 1 114 ? -9.308 0.613 -5.832 1.00 91.50 114 PHE A C 1
ATOM 885 O O . PHE A 1 114 ? -8.369 0.917 -5.099 1.00 91.50 114 PHE A O 1
ATOM 892 N N . ASP A 1 115 ? -10.562 0.952 -5.546 1.00 94.81 115 ASP A N 1
ATOM 893 C CA . ASP A 1 115 ? -10.952 1.605 -4.299 1.00 94.81 115 ASP A CA 1
ATOM 894 C C . ASP A 1 115 ? -11.368 0.575 -3.240 1.00 94.81 115 ASP A C 1
ATOM 896 O O . ASP A 1 115 ? -12.132 -0.353 -3.505 1.00 94.81 115 ASP A O 1
ATOM 900 N N . GLY A 1 116 ? -10.909 0.770 -2.008 1.00 94.12 116 GLY A N 1
ATOM 901 C CA . GLY A 1 116 ? -11.233 -0.080 -0.871 1.00 94.12 116 GLY A CA 1
ATOM 902 C C . GLY A 1 116 ? -11.561 0.709 0.387 1.00 94.12 116 GLY A C 1
ATOM 903 O O . GLY A 1 116 ? -11.493 1.938 0.423 1.00 94.12 116 GLY A O 1
ATOM 904 N N . TYR A 1 117 ? -11.920 -0.014 1.441 1.00 94.56 117 TYR A N 1
ATOM 905 C CA . TYR A 1 117 ? -12.273 0.549 2.735 1.00 94.56 117 TYR A CA 1
ATOM 906 C C . TYR A 1 117 ? -11.480 -0.115 3.851 1.00 94.56 117 TYR A C 1
ATOM 908 O O . TYR A 1 117 ? -11.346 -1.339 3.892 1.00 94.56 117 TYR A O 1
ATOM 916 N N . ILE A 1 118 ? -10.998 0.711 4.773 1.00 92.88 118 ILE A N 1
ATOM 917 C CA . ILE A 1 118 ? -10.321 0.292 6.001 1.00 92.88 118 ILE A CA 1
ATOM 918 C C . ILE A 1 118 ? -11.162 0.695 7.202 1.00 92.88 118 ILE A C 1
ATOM 920 O O . ILE A 1 118 ? -11.871 1.703 7.146 1.00 92.88 118 ILE A O 1
ATOM 924 N N . ASP A 1 119 ? -11.039 -0.045 8.296 1.00 87.19 119 ASP A N 1
ATOM 925 C CA . ASP A 1 119 ? -11.575 0.399 9.575 1.00 87.19 119 ASP A CA 1
ATOM 926 C C . ASP A 1 119 ? -10.640 1.487 10.119 1.00 87.19 119 ASP A C 1
ATOM 928 O O . ASP A 1 119 ? -9.484 1.242 10.462 1.00 87.19 119 ASP A O 1
ATOM 932 N N . ALA A 1 120 ? -11.111 2.729 10.126 1.00 67.69 120 ALA A N 1
ATOM 933 C CA . ALA A 1 120 ? -10.393 3.826 10.740 1.00 67.69 120 ALA A CA 1
ATOM 934 C C . ALA A 1 120 ? -10.644 3.775 12.246 1.00 67.69 120 ALA A C 1
ATOM 936 O O . ALA A 1 120 ? -11.759 3.998 12.711 1.00 67.69 120 ALA A O 1
ATOM 937 N N . THR A 1 121 ? -9.609 3.501 13.035 1.00 62.97 121 THR A N 1
ATOM 938 C CA . THR A 1 121 ? -9.687 3.722 14.479 1.00 62.97 121 THR A CA 1
ATOM 939 C C . THR A 1 121 ? -9.925 5.220 14.703 1.00 62.97 121 THR A C 1
ATOM 941 O O . THR A 1 121 ? -9.168 6.032 14.158 1.00 62.97 121 THR A O 1
ATOM 944 N N . PRO A 1 122 ? -10.956 5.637 15.463 1.00 50.12 122 PRO A N 1
ATOM 945 C CA . PRO A 1 122 ? -11.130 7.048 15.770 1.00 50.12 122 PRO A CA 1
ATOM 946 C C . PRO A 1 122 ? -9.900 7.517 16.550 1.00 50.12 122 PRO A C 1
ATOM 948 O O . PRO A 1 122 ? -9.506 6.878 17.529 1.00 50.12 122 PRO A O 1
ATOM 951 N N . LYS A 1 123 ? -9.272 8.612 16.104 1.00 51.69 123 LYS A N 1
ATOM 952 C CA . LYS A 1 123 ? -8.263 9.294 16.920 1.00 51.69 123 LYS A CA 1
ATOM 953 C C . LYS A 1 123 ? -8.952 9.712 18.222 1.00 51.69 123 LYS A C 1
ATOM 955 O O . LYS A 1 123 ? -9.946 10.433 18.161 1.00 51.69 123 LYS A O 1
ATOM 960 N N . LYS A 1 124 ? -8.470 9.187 19.350 1.00 46.22 124 LYS A N 1
ATOM 961 C CA . LYS A 1 124 ? -8.801 9.712 20.678 1.00 46.22 124 LYS A CA 1
ATOM 962 C C . LYS A 1 124 ? -8.186 11.093 20.853 1.00 46.22 124 LYS A C 1
ATOM 964 O O . LYS A 1 124 ? -7.086 11.303 20.291 1.00 46.22 124 LYS A O 1
#

Secondary structure (DSSP, 8-state):
--------------------------EEEEEEEEE--TT-TT--TTS--SSSTT-S---TTEEEE-GGGTTTS-TTPEEEETTEEEEEEEEE--TT--SEEEEE-TT------EEEEEE-PPP-

Foldseek 3Di:
DDDDDDDDDPPDDDDPPPPPPDDLPAKDKAKEAAADEVVQPQDDPPHHYDWCPPFPDDDQQEKAEAPQCCVVAPQQRFDAWQNHTRHGYHTHGDNVRPRYMYGYDSPPPDDDMDMTIDGDDPDD